Protein AF-A0A9X7NI69-F1 (afdb_monomer_lite)

Radius of gyration: 14.6 Å; chains: 1; bounding box: 35×14×39 Å

Foldseek 3Di:
DPVVLLVLLVVLLVVLVVLLVCCVVCVVVCCVPPNPVSSVVSVVSSVVSNVSSVVSVVVVPPDD

Sequence (64 aa):
MNYGRLITAILFLWMTSALFKYGNQNYEALKADFGLLAPLMCFIAGVLLGCSAIILLIKSFRKS

Secondary structure (DSSP, 8-state):
--HHHHHHHHHHHHHHHHHHHHHHHTHHHHHHHHTTHHHHHHHHHHHHHHHHHHHHHHHHHS--

Structure (mmCIF, N/CA/C/O backbone):
data_AF-A0A9X7NI69-F1
#
_entry.id   AF-A0A9X7NI69-F1
#
loop_
_atom_site.group_PDB
_atom_site.id
_atom_site.type_symbol
_atom_site.label_atom_id
_atom_site.label_alt_id
_atom_site.label_comp_id
_atom_site.label_asym_id
_atom_site.label_entity_id
_atom_site.label_seq_id
_atom_site.pdbx_PDB_ins_code
_atom_site.Cartn_x
_atom_site.Cartn_y
_atom_site.Cartn_z
_atom_site.occupancy
_atom_site.B_iso_or_equiv
_atom_site.auth_seq_id
_atom_site.auth_comp_id
_atom_site.auth_asym_id
_atom_site.auth_atom_id
_atom_site.pdbx_PDB_model_num
ATOM 1 N N . MET A 1 1 ? -16.992 -3.505 19.394 1.00 61.53 1 MET A N 1
ATOM 2 C CA . MET A 1 1 ? -15.936 -3.536 18.356 1.00 61.53 1 MET A CA 1
ATOM 3 C C . MET A 1 1 ? -16.443 -4.381 17.210 1.00 61.53 1 MET A C 1
ATOM 5 O O . MET A 1 1 ? -16.979 -5.452 17.465 1.00 61.53 1 MET A O 1
ATOM 9 N N . ASN A 1 2 ? -16.347 -3.891 15.976 1.00 78.62 2 ASN A N 1
ATOM 10 C CA . ASN A 1 2 ? -16.845 -4.622 14.813 1.00 78.62 2 ASN A CA 1
ATOM 11 C C . ASN A 1 2 ? -15.679 -5.374 14.151 1.00 78.62 2 ASN A C 1
ATOM 13 O O . ASN A 1 2 ? -14.953 -4.809 13.333 1.00 78.62 2 ASN A O 1
ATOM 17 N N . TYR A 1 3 ? -15.479 -6.635 14.550 1.00 79.88 3 TYR A N 1
ATOM 18 C CA . TYR A 1 3 ? -14.333 -7.456 14.136 1.00 79.88 3 TYR A CA 1
ATOM 19 C C . TYR A 1 3 ? -14.191 -7.584 12.615 1.00 79.88 3 TYR A C 1
ATOM 21 O O . TYR A 1 3 ? -13.068 -7.591 12.120 1.00 79.88 3 TYR A O 1
ATOM 29 N N . GLY A 1 4 ? -15.298 -7.583 11.862 1.00 83.19 4 GLY A N 1
ATOM 30 C CA . GLY A 1 4 ? -15.254 -7.601 10.397 1.00 83.19 4 GLY A CA 1
ATOM 31 C C . GLY A 1 4 ? -14.494 -6.402 9.826 1.00 83.19 4 GLY A C 1
ATOM 32 O O . GLY A 1 4 ? -13.570 -6.571 9.039 1.00 83.19 4 GLY A O 1
ATOM 33 N N . ARG A 1 5 ? -14.794 -5.188 10.307 1.00 84.88 5 ARG A N 1
ATOM 34 C CA . ARG A 1 5 ? -14.096 -3.959 9.885 1.00 84.88 5 ARG A CA 1
ATOM 35 C C . ARG A 1 5 ? -12.625 -3.946 10.294 1.00 84.88 5 ARG A C 1
ATOM 37 O O . ARG A 1 5 ? -11.802 -3.417 9.553 1.00 84.88 5 ARG A O 1
ATOM 44 N N . LEU A 1 6 ? -12.302 -4.523 11.454 1.00 86.00 6 LEU A N 1
ATOM 45 C CA . LEU A 1 6 ? -10.922 -4.659 11.924 1.00 86.00 6 LEU A CA 1
ATOM 46 C C . LEU A 1 6 ? -10.104 -5.555 10.983 1.00 86.00 6 LEU A C 1
ATOM 48 O O . LEU A 1 6 ? -9.032 -5.156 10.540 1.00 86.00 6 LEU A O 1
ATOM 52 N N . ILE A 1 7 ? -10.634 -6.736 10.649 1.00 89.38 7 ILE A N 1
ATOM 53 C CA . ILE A 1 7 ? -9.981 -7.697 9.752 1.00 89.38 7 ILE A CA 1
ATOM 54 C C . ILE A 1 7 ? -9.786 -7.072 8.371 1.00 89.38 7 ILE A C 1
ATOM 56 O O . ILE A 1 7 ? -8.686 -7.129 7.825 1.00 89.38 7 ILE A O 1
ATOM 60 N N . THR A 1 8 ? -10.808 -6.400 7.830 1.00 87.75 8 THR A N 1
ATOM 61 C CA . THR A 1 8 ? -10.685 -5.694 6.549 1.00 87.75 8 THR A CA 1
ATOM 62 C C . THR A 1 8 ? -9.601 -4.618 6.604 1.00 87.75 8 THR A C 1
ATOM 64 O O . THR A 1 8 ? -8.779 -4.543 5.700 1.00 87.75 8 THR A O 1
ATOM 67 N N . ALA A 1 9 ? -9.530 -3.818 7.669 1.00 87.88 9 ALA A N 1
ATOM 68 C CA . ALA A 1 9 ? -8.494 -2.796 7.786 1.00 87.88 9 ALA A CA 1
ATOM 69 C C . ALA A 1 9 ? -7.074 -3.390 7.817 1.00 87.88 9 ALA A C 1
ATOM 71 O O . ALA A 1 9 ? -6.179 -2.868 7.156 1.00 87.88 9 ALA A O 1
ATOM 72 N N . ILE A 1 10 ? -6.877 -4.505 8.529 1.00 90.38 10 ILE A N 1
ATOM 73 C CA . ILE A 1 10 ? -5.589 -5.212 8.587 1.00 90.38 10 ILE A CA 1
ATOM 74 C C . ILE A 1 10 ? -5.207 -5.767 7.207 1.00 90.38 10 ILE A C 1
ATOM 76 O O . ILE A 1 10 ? -4.062 -5.607 6.786 1.00 90.38 10 ILE A O 1
ATOM 80 N N . LEU A 1 11 ? -6.158 -6.353 6.471 1.00 90.62 11 LEU A N 1
ATOM 81 C CA . LEU A 1 11 ? -5.925 -6.841 5.107 1.00 90.62 11 LEU A CA 1
ATOM 82 C C . LEU A 1 11 ? -5.515 -5.709 4.154 1.00 90.62 11 LEU A C 1
ATOM 84 O O . LEU A 1 11 ? -4.582 -5.876 3.372 1.00 90.62 11 LEU A O 1
ATOM 88 N N . PHE A 1 12 ? -6.157 -4.540 4.248 1.00 89.38 12 PHE A N 1
ATOM 89 C CA . PHE A 1 12 ? -5.796 -3.373 3.437 1.00 89.38 12 PHE A CA 1
ATOM 90 C C . PHE A 1 12 ? -4.410 -2.818 3.794 1.00 89.38 12 PHE A C 1
ATOM 92 O O . PHE A 1 12 ? -3.655 -2.456 2.889 1.00 89.38 12 PHE A O 1
ATOM 99 N N . LEU A 1 13 ? -4.035 -2.791 5.080 1.00 90.06 13 LEU A N 1
ATOM 100 C CA . LEU A 1 13 ? -2.674 -2.421 5.493 1.00 90.06 13 LEU A CA 1
ATOM 101 C C . LEU A 1 13 ? -1.638 -3.390 4.924 1.00 90.06 13 LEU A C 1
ATOM 103 O O . LEU A 1 13 ? -0.632 -2.955 4.367 1.00 90.06 13 LEU A O 1
ATOM 107 N N . TRP A 1 14 ? -1.905 -4.692 5.008 1.00 90.81 14 TRP A N 1
ATOM 108 C CA . TRP A 1 14 ? -1.001 -5.714 4.493 1.00 90.81 14 TRP A CA 1
ATOM 109 C C . TRP A 1 14 ? -0.823 -5.611 2.972 1.00 90.81 14 TRP A C 1
ATOM 111 O O . TRP A 1 14 ? 0.306 -5.608 2.478 1.00 90.81 14 TRP A O 1
ATOM 121 N N . MET A 1 15 ? -1.923 -5.419 2.236 1.00 87.44 15 MET A N 1
ATOM 122 C CA . MET A 1 15 ? -1.910 -5.212 0.784 1.00 87.44 15 MET A CA 1
ATOM 123 C C . MET A 1 15 ? -1.118 -3.956 0.394 1.00 87.44 15 MET A C 1
ATOM 125 O O . MET A 1 15 ? -0.339 -3.980 -0.556 1.00 87.44 15 MET A O 1
ATOM 129 N N . THR A 1 16 ? -1.272 -2.874 1.161 1.00 88.56 16 THR A N 1
ATOM 130 C CA . THR A 1 16 ? -0.535 -1.618 0.967 1.00 88.56 16 THR A CA 1
ATOM 131 C C . THR A 1 16 ? 0.973 -1.834 1.107 1.00 88.56 16 THR A C 1
ATOM 133 O O . THR A 1 16 ? 1.742 -1.454 0.224 1.00 88.56 16 THR A O 1
ATOM 136 N N . SER A 1 17 ? 1.411 -2.495 2.183 1.00 85.25 17 SER A N 1
ATOM 137 C CA . SER A 1 17 ? 2.826 -2.812 2.405 1.00 85.25 17 SER A CA 1
ATOM 138 C C . SER A 1 17 ? 3.400 -3.727 1.321 1.00 85.25 17 SER A C 1
ATOM 140 O O . SER A 1 17 ? 4.533 -3.519 0.886 1.00 85.25 17 SER A O 1
ATOM 142 N N . ALA A 1 18 ? 2.624 -4.709 0.853 1.00 87.00 18 ALA A N 1
ATOM 143 C CA . ALA A 1 18 ? 3.024 -5.591 -0.240 1.00 87.00 18 ALA A CA 1
ATOM 144 C C . ALA A 1 18 ? 3.210 -4.822 -1.559 1.00 87.00 18 ALA A C 1
ATOM 146 O O . ALA A 1 18 ? 4.219 -5.016 -2.233 1.00 87.00 18 ALA A O 1
ATOM 147 N N . LEU A 1 19 ? 2.295 -3.904 -1.886 1.00 85.00 19 LEU A N 1
ATOM 148 C CA . LEU A 1 19 ? 2.369 -3.042 -3.071 1.00 85.00 19 LEU A CA 1
ATOM 149 C C . LEU A 1 19 ? 3.611 -2.147 -3.066 1.00 85.00 19 LEU A C 1
ATOM 151 O O . LEU A 1 19 ? 4.330 -2.096 -4.063 1.00 85.00 19 LEU A O 1
ATOM 155 N N . PHE A 1 20 ? 3.906 -1.492 -1.941 1.00 84.81 20 PHE A N 1
ATOM 156 C CA . PHE A 1 20 ? 5.112 -0.671 -1.814 1.00 84.81 20 PHE A CA 1
ATOM 157 C C . PHE A 1 20 ? 6.391 -1.506 -1.905 1.00 84.81 20 PHE A C 1
ATOM 159 O O . PHE A 1 20 ? 7.327 -1.125 -2.607 1.00 84.81 20 PHE A O 1
ATOM 166 N N . LYS A 1 21 ? 6.429 -2.669 -1.244 1.00 87.06 21 LYS A N 1
ATOM 167 C CA . LYS A 1 21 ? 7.578 -3.578 -1.307 1.00 87.06 21 LYS A CA 1
ATOM 168 C C . LYS A 1 21 ? 7.804 -4.093 -2.729 1.00 87.06 21 LYS A C 1
ATOM 170 O O . LYS A 1 21 ? 8.936 -4.056 -3.201 1.00 87.06 21 LYS A O 1
ATOM 175 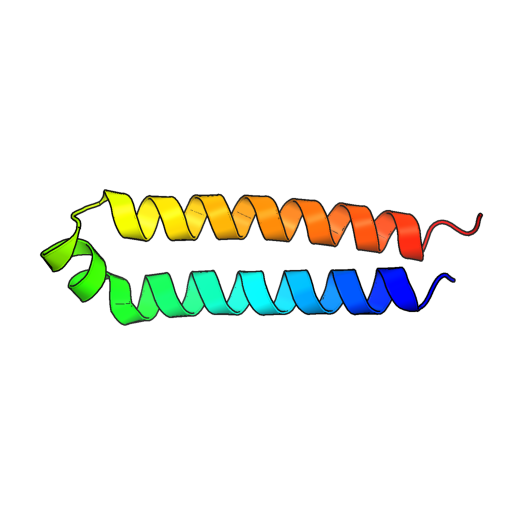N N . TYR A 1 22 ? 6.745 -4.518 -3.417 1.00 84.69 22 TYR A N 1
ATOM 176 C CA . TYR A 1 22 ? 6.810 -4.993 -4.798 1.00 84.69 22 TYR A CA 1
ATOM 177 C C . TYR A 1 22 ? 7.270 -3.890 -5.754 1.00 84.69 22 TYR A C 1
ATOM 179 O O . TYR A 1 22 ? 8.186 -4.115 -6.542 1.00 84.69 22 TYR A O 1
ATOM 187 N N . GLY A 1 23 ? 6.681 -2.694 -5.651 1.00 83.38 23 GLY A N 1
ATOM 188 C CA . GLY A 1 23 ? 7.060 -1.543 -6.468 1.00 83.38 23 GLY A CA 1
ATOM 189 C C . GLY A 1 23 ? 8.511 -1.110 -6.248 1.00 83.38 23 GLY A C 1
ATOM 190 O O . GLY A 1 23 ? 9.166 -0.710 -7.200 1.00 83.38 23 GLY A O 1
ATOM 191 N N . ASN A 1 24 ? 9.035 -1.241 -5.025 1.00 84.12 24 ASN A N 1
ATOM 192 C CA . ASN A 1 24 ? 10.430 -0.930 -4.712 1.00 84.12 24 ASN A CA 1
ATOM 193 C C . ASN A 1 24 ? 11.406 -2.015 -5.196 1.00 84.12 24 ASN A C 1
ATOM 195 O O . ASN A 1 24 ? 12.420 -1.701 -5.806 1.00 84.12 24 ASN A O 1
ATOM 199 N N . GLN A 1 25 ? 11.114 -3.294 -4.937 1.00 87.25 25 GLN A N 1
ATOM 200 C CA . GLN A 1 25 ? 11.993 -4.406 -5.329 1.00 87.25 25 GLN A CA 1
ATOM 201 C C . GLN A 1 25 ? 12.083 -4.573 -6.845 1.00 87.25 25 GLN A C 1
ATOM 203 O O . GLN A 1 25 ? 13.138 -4.921 -7.361 1.00 87.25 25 GLN A O 1
ATOM 208 N N . ASN A 1 26 ? 10.989 -4.299 -7.549 1.00 84.06 26 ASN A N 1
ATOM 209 C CA . ASN A 1 26 ? 10.924 -4.406 -9.000 1.00 84.06 26 ASN A CA 1
ATOM 210 C C . ASN A 1 26 ? 10.992 -3.029 -9.674 1.00 84.06 26 ASN A C 1
ATOM 212 O O . ASN A 1 26 ? 10.658 -2.917 -10.847 1.00 84.06 26 ASN A O 1
ATOM 216 N N . TYR A 1 27 ? 11.410 -1.980 -8.955 1.00 79.62 27 TYR A N 1
ATOM 217 C CA . TYR A 1 27 ? 11.379 -0.597 -9.439 1.00 79.62 27 TYR A CA 1
ATOM 218 C C . TYR A 1 27 ? 12.063 -0.438 -10.798 1.00 79.62 27 TYR A C 1
ATOM 220 O O . TYR A 1 27 ? 11.496 0.169 -11.702 1.00 79.62 27 TYR A O 1
ATOM 228 N N . GLU A 1 28 ? 13.253 -1.018 -10.965 1.00 80.19 28 GLU A N 1
ATOM 229 C CA . GLU A 1 28 ? 14.001 -0.918 -12.221 1.00 80.19 28 GLU A CA 1
ATOM 230 C C . GLU A 1 28 ? 13.339 -1.690 -13.364 1.00 80.19 28 GLU A C 1
ATOM 232 O O . GLU A 1 28 ? 13.288 -1.184 -14.482 1.00 80.19 28 GLU A O 1
ATOM 237 N N . ALA A 1 29 ? 12.754 -2.856 -13.077 1.00 81.69 29 ALA A N 1
ATOM 238 C CA . ALA A 1 29 ? 12.010 -3.642 -14.059 1.00 81.69 29 ALA A CA 1
ATOM 239 C C . ALA A 1 29 ? 10.719 -2.925 -14.492 1.00 81.69 29 ALA A C 1
ATOM 241 O O . ALA A 1 29 ? 10.493 -2.713 -15.680 1.00 81.69 29 ALA A O 1
ATOM 242 N N . LEU A 1 30 ? 9.912 -2.440 -13.537 1.00 78.81 30 LEU A N 1
ATOM 243 C CA . LEU A 1 30 ? 8.704 -1.664 -13.845 1.00 78.81 30 LEU A CA 1
ATOM 244 C C . LEU A 1 30 ? 9.040 -0.370 -14.596 1.00 78.81 30 LEU A C 1
ATOM 246 O O . LEU A 1 30 ? 8.284 0.040 -15.476 1.00 78.81 30 LEU A O 1
ATOM 250 N N . LYS A 1 31 ? 10.164 0.271 -14.261 1.00 80.19 31 LYS A N 1
ATOM 251 C CA . LYS A 1 31 ? 10.646 1.465 -14.957 1.00 80.19 31 LYS A CA 1
ATOM 252 C C . LYS A 1 31 ? 11.109 1.155 -16.380 1.00 80.19 31 LYS A C 1
ATOM 254 O O . LYS A 1 31 ? 10.913 1.996 -17.252 1.00 80.19 31 LYS A O 1
ATOM 259 N N . ALA A 1 32 ? 11.705 -0.009 -16.621 1.00 82.31 32 ALA A N 1
ATOM 260 C CA . ALA A 1 32 ? 12.140 -0.423 -17.950 1.00 82.31 32 ALA A CA 1
ATOM 261 C C . ALA A 1 32 ? 10.950 -0.728 -18.878 1.00 82.31 32 ALA A C 1
ATOM 263 O O . ALA A 1 32 ? 10.947 -0.262 -20.014 1.00 82.31 32 ALA A O 1
ATOM 264 N N . ASP A 1 33 ? 9.926 -1.429 -18.381 1.00 81.50 33 ASP A N 1
ATOM 265 C CA . ASP A 1 33 ? 8.780 -1.858 -19.199 1.00 81.50 33 ASP A CA 1
ATOM 266 C C . ASP A 1 33 ? 7.702 -0.774 -19.372 1.00 81.50 33 ASP A C 1
ATOM 268 O O . ASP A 1 33 ? 7.097 -0.647 -20.436 1.00 81.50 33 ASP A O 1
ATOM 272 N N . PHE A 1 34 ? 7.449 0.028 -18.332 1.00 78.75 34 PHE A N 1
ATOM 273 C CA . PHE A 1 34 ? 6.327 0.979 -18.289 1.00 78.75 34 PHE A CA 1
ATOM 274 C C . PHE A 1 34 ? 6.751 2.415 -17.948 1.00 78.75 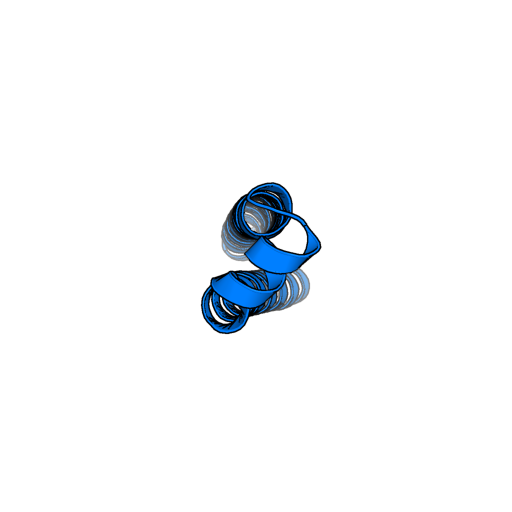34 PHE A C 1
ATOM 276 O O . PHE A 1 34 ? 5.905 3.296 -17.756 1.00 78.75 34 PHE A O 1
ATOM 283 N N . GLY A 1 35 ? 8.056 2.679 -17.847 1.00 79.94 35 GLY A N 1
ATOM 284 C CA . GLY A 1 35 ? 8.570 3.983 -17.447 1.00 79.94 35 GLY A CA 1
ATOM 285 C C . GLY A 1 35 ? 8.217 4.343 -16.001 1.00 79.94 35 GLY A C 1
ATOM 286 O O . GLY A 1 35 ? 7.900 3.50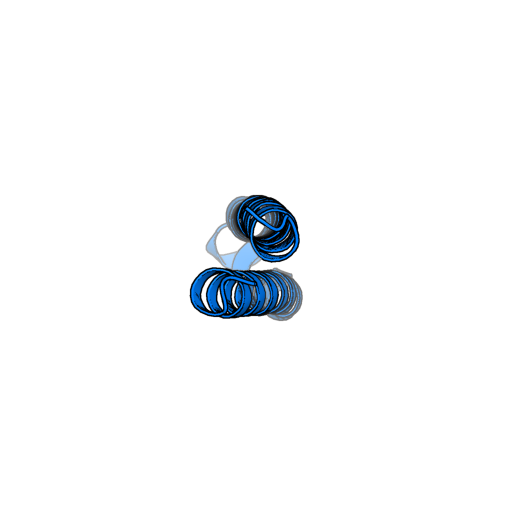5 -15.159 1.00 79.94 35 GLY A O 1
ATOM 287 N N . LEU A 1 36 ? 8.235 5.642 -15.698 1.00 79.44 36 LEU A N 1
ATOM 288 C CA . LEU A 1 36 ? 7.920 6.151 -14.356 1.00 79.44 36 LEU A CA 1
ATOM 289 C C . LEU A 1 36 ? 6.453 5.931 -13.939 1.00 79.44 36 LEU A C 1
ATOM 291 O O . LEU A 1 36 ? 6.114 6.116 -12.771 1.00 79.44 36 LEU A O 1
ATOM 295 N N . LEU A 1 37 ? 5.586 5.546 -14.881 1.00 81.00 37 LEU A N 1
ATOM 296 C CA . LEU A 1 37 ? 4.147 5.430 -14.673 1.00 81.00 37 LEU A CA 1
ATOM 297 C C . LEU A 1 37 ? 3.802 4.292 -13.706 1.00 81.00 37 LEU A C 1
ATOM 299 O O . LEU A 1 37 ? 3.022 4.479 -12.780 1.00 81.00 37 LEU A O 1
ATOM 303 N N . ALA A 1 38 ? 4.408 3.120 -13.878 1.00 80.00 38 ALA A N 1
ATOM 304 C CA . ALA A 1 38 ? 4.105 1.951 -13.062 1.00 80.00 38 ALA A CA 1
ATOM 305 C C . ALA A 1 38 ? 4.499 2.095 -11.573 1.00 80.00 38 ALA A C 1
ATOM 307 O O . ALA A 1 38 ? 3.643 1.843 -10.720 1.00 80.00 38 ALA A O 1
ATOM 308 N N . PRO A 1 39 ? 5.708 2.572 -11.206 1.00 79.69 39 PRO A N 1
ATOM 309 C CA . PRO A 1 39 ? 6.017 2.847 -9.803 1.00 79.69 39 PRO A CA 1
ATOM 310 C C . PRO A 1 39 ? 5.155 3.977 -9.214 1.00 79.69 39 PRO A C 1
ATOM 312 O O . PRO A 1 39 ? 4.778 3.904 -8.043 1.00 79.69 39 PRO A O 1
ATOM 315 N N . LEU A 1 40 ? 4.768 4.980 -10.016 1.00 83.69 40 LEU A N 1
ATOM 316 C CA . LEU A 1 40 ? 3.828 6.025 -9.594 1.00 83.69 40 LEU A CA 1
ATOM 317 C C . LEU A 1 40 ? 2.439 5.441 -9.282 1.00 83.69 40 LEU A C 1
ATOM 319 O O . LEU A 1 40 ? 1.846 5.771 -8.256 1.00 83.69 40 LEU A O 1
ATOM 323 N N . MET A 1 41 ? 1.939 4.529 -10.118 1.00 84.12 41 MET A N 1
ATOM 324 C CA . MET A 1 41 ? 0.665 3.839 -9.895 1.00 84.12 41 MET A CA 1
ATOM 325 C C . MET A 1 41 ? 0.704 2.956 -8.643 1.00 84.12 41 MET A C 1
ATOM 327 O O . MET A 1 41 ? -0.253 2.970 -7.868 1.00 84.12 41 MET A O 1
ATOM 331 N N . CYS A 1 42 ? 1.813 2.249 -8.383 1.00 85.00 42 CYS A N 1
ATOM 332 C CA . CYS A 1 42 ? 1.996 1.503 -7.133 1.00 85.00 42 CYS A CA 1
ATOM 333 C C . CYS A 1 42 ? 1.979 2.424 -5.905 1.00 85.00 42 CYS A C 1
ATOM 335 O O . CYS A 1 42 ? 1.367 2.076 -4.894 1.00 85.00 42 CYS A O 1
AT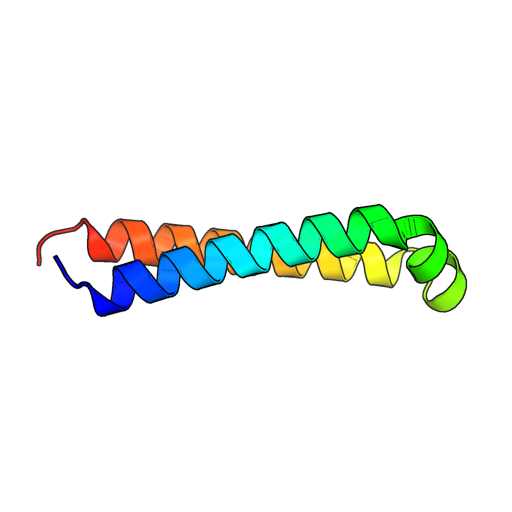OM 337 N N . PHE A 1 43 ? 2.595 3.607 -5.999 1.00 84.06 43 PHE A N 1
ATOM 338 C CA . PHE A 1 43 ? 2.578 4.599 -4.925 1.00 84.06 43 PHE A CA 1
ATOM 339 C C . PHE A 1 43 ? 1.160 5.124 -4.657 1.00 84.06 43 PHE A C 1
ATOM 341 O O . PHE A 1 43 ? 0.695 5.086 -3.518 1.00 84.06 43 PHE A O 1
ATOM 348 N N . ILE A 1 44 ? 0.439 5.546 -5.701 1.00 89.44 44 ILE A N 1
ATOM 349 C CA . ILE A 1 44 ? -0.938 6.054 -5.589 1.00 89.44 44 ILE A CA 1
ATOM 350 C C . ILE A 1 44 ? -1.873 4.976 -5.021 1.00 89.44 44 ILE A C 1
ATOM 352 O O . ILE A 1 44 ? -2.639 5.251 -4.096 1.00 89.44 44 ILE A O 1
ATOM 356 N N . ALA A 1 45 ? -1.785 3.742 -5.526 1.00 88.38 45 ALA A N 1
ATOM 357 C CA . ALA A 1 45 ? -2.587 2.623 -5.035 1.00 88.38 45 ALA A CA 1
ATOM 358 C C . ALA A 1 45 ? -2.302 2.324 -3.556 1.00 88.38 45 ALA A C 1
ATOM 360 O O . ALA A 1 45 ? -3.236 2.145 -2.773 1.00 88.38 45 ALA A O 1
ATOM 361 N N . GLY A 1 46 ? -1.028 2.335 -3.152 1.00 88.81 4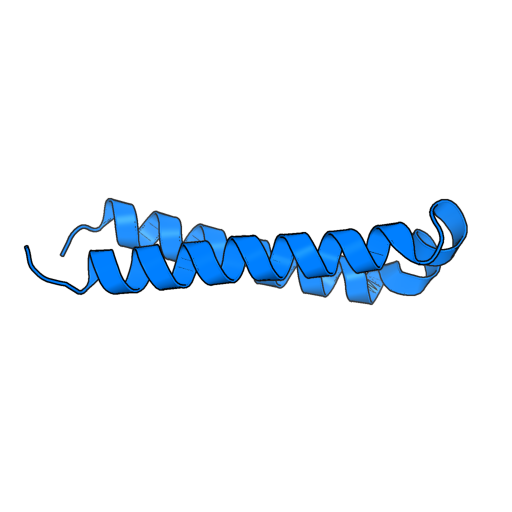6 GLY A N 1
ATOM 362 C CA . GLY A 1 46 ? -0.636 2.165 -1.757 1.00 88.81 46 GLY A CA 1
ATOM 363 C C . GLY A 1 46 ? -1.204 3.259 -0.847 1.00 88.81 46 GLY A C 1
ATOM 364 O O . GLY A 1 46 ? -1.769 2.955 0.202 1.00 88.81 46 GLY A O 1
ATOM 365 N N . VAL A 1 47 ? -1.141 4.529 -1.258 1.00 89.94 47 VAL A N 1
ATOM 366 C CA . VAL A 1 47 ? -1.709 5.648 -0.484 1.00 89.94 47 VAL A CA 1
ATOM 367 C C . VAL A 1 47 ? -3.229 5.508 -0.328 1.00 89.94 47 VAL A C 1
ATOM 369 O O . VAL A 1 47 ? -3.742 5.628 0.786 1.00 89.94 47 VAL A O 1
ATOM 372 N N . LEU A 1 48 ? -3.958 5.196 -1.405 1.00 91.81 48 LEU A N 1
ATOM 373 C CA . LEU A 1 48 ? -5.419 5.042 -1.369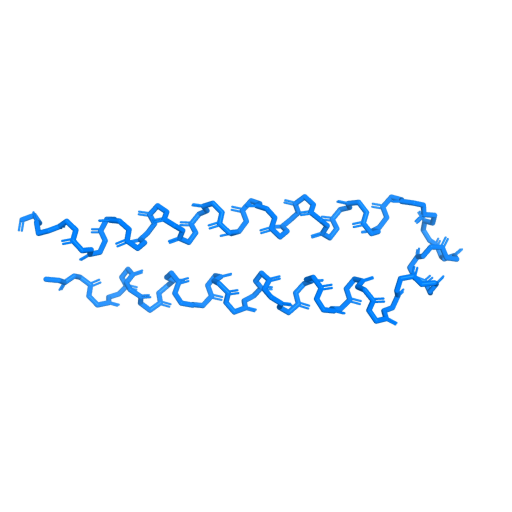 1.00 91.81 48 LEU A CA 1
ATOM 374 C C . LEU A 1 48 ? -5.868 3.884 -0.463 1.00 91.81 48 LEU A C 1
ATOM 376 O O . LEU A 1 48 ? -6.802 4.037 0.336 1.00 91.81 48 LEU A O 1
ATOM 380 N N . LEU A 1 49 ? -5.197 2.733 -0.560 1.00 90.44 49 LEU A N 1
ATOM 381 C CA . LEU A 1 49 ? -5.468 1.574 0.293 1.00 90.44 49 LEU A CA 1
ATOM 382 C C . LEU A 1 49 ? -5.115 1.860 1.761 1.00 90.44 49 LEU A C 1
ATOM 384 O O . LEU A 1 49 ? -5.901 1.522 2.649 1.00 90.44 49 LEU A O 1
ATOM 388 N N . GLY A 1 50 ? -4.005 2.559 2.018 1.00 90.00 50 GLY A N 1
ATOM 389 C CA . GLY A 1 50 ? -3.601 2.999 3.353 1.00 90.00 50 GLY A CA 1
ATOM 390 C C . GLY A 1 50 ? -4.621 3.941 3.999 1.00 90.00 50 GLY A C 1
ATOM 391 O O . GLY A 1 50 ? -5.053 3.703 5.129 1.00 90.00 50 GLY A O 1
ATOM 392 N N . CYS A 1 51 ? -5.090 4.964 3.276 1.00 91.19 51 CYS A N 1
ATOM 393 C CA . CYS A 1 51 ? -6.148 5.860 3.756 1.00 91.19 51 CYS A CA 1
ATOM 394 C C . CYS A 1 51 ? -7.443 5.098 4.078 1.00 91.19 51 CYS A C 1
ATOM 396 O O . CYS A 1 51 ? -8.064 5.328 5.119 1.00 91.19 51 CYS A O 1
ATOM 398 N N . SER A 1 52 ? -7.828 4.150 3.220 1.00 88.50 52 SER A N 1
ATOM 399 C CA . SER A 1 52 ? -9.021 3.318 3.416 1.00 88.50 52 SER A CA 1
ATOM 400 C C . SER A 1 52 ? -8.910 2.440 4.668 1.00 88.50 52 SER A C 1
ATOM 402 O O . SER A 1 52 ? -9.859 2.355 5.453 1.00 88.50 52 SER A O 1
ATOM 404 N N . ALA A 1 53 ? -7.736 1.849 4.911 1.00 90.31 53 ALA A N 1
ATOM 405 C CA . ALA A 1 53 ? -7.462 1.085 6.122 1.00 90.31 53 ALA A CA 1
ATOM 406 C C . ALA A 1 53 ? -7.572 1.934 7.395 1.00 90.31 53 ALA A C 1
ATOM 408 O O . ALA A 1 53 ? -8.202 1.501 8.360 1.00 90.31 53 ALA A O 1
ATOM 409 N N . ILE A 1 54 ? -7.010 3.149 7.398 1.00 89.56 54 ILE A N 1
ATOM 410 C CA . ILE A 1 54 ? -7.066 4.066 8.548 1.00 89.56 54 ILE A CA 1
ATOM 411 C C . ILE A 1 54 ? -8.522 4.405 8.892 1.00 89.56 54 ILE A C 1
ATOM 413 O O . ILE A 1 54 ? -8.921 4.329 10.055 1.00 89.56 54 ILE A O 1
ATOM 417 N N . ILE A 1 55 ? -9.349 4.712 7.889 1.00 90.25 55 ILE A N 1
ATOM 418 C CA . ILE A 1 55 ? -10.775 5.007 8.093 1.00 90.25 55 ILE A CA 1
ATOM 419 C C . ILE A 1 55 ? -11.506 3.794 8.686 1.00 90.25 55 ILE A C 1
ATOM 421 O O . ILE A 1 55 ? -12.312 3.947 9.608 1.00 90.25 55 ILE A O 1
ATOM 425 N N . LEU A 1 56 ? -11.236 2.588 8.177 1.00 89.25 56 LEU A N 1
ATOM 426 C CA . LEU A 1 56 ? -11.840 1.354 8.685 1.00 89.25 56 LEU A CA 1
ATOM 427 C C . LEU A 1 56 ? -11.393 1.039 10.117 1.00 89.25 56 LEU A C 1
ATOM 429 O O . LEU A 1 56 ? -12.232 0.652 10.930 1.00 89.25 56 LEU A O 1
ATOM 433 N N . LEU A 1 57 ? -10.122 1.275 10.452 1.00 89.50 57 LEU A N 1
ATOM 434 C CA . LEU A 1 57 ? -9.586 1.168 11.812 1.00 89.50 57 LEU A CA 1
ATOM 435 C C . LEU A 1 57 ? -10.310 2.117 12.766 1.00 89.50 57 LEU A C 1
ATOM 437 O O . LEU A 1 57 ? -10.869 1.668 13.767 1.00 89.50 57 LEU A O 1
ATOM 441 N N . ILE A 1 58 ? -10.392 3.406 12.423 1.00 88.81 58 ILE A N 1
ATOM 442 C CA . ILE A 1 58 ? -11.093 4.412 13.236 1.00 88.81 58 ILE A CA 1
ATOM 443 C C . ILE A 1 58 ? -12.561 4.015 13.436 1.00 88.81 58 ILE A C 1
ATOM 445 O O . ILE A 1 58 ? -13.069 4.072 14.555 1.00 88.81 58 ILE A O 1
ATOM 449 N N . LYS A 1 59 ? -13.244 3.555 12.380 1.00 85.38 59 LYS A N 1
ATOM 450 C CA . LYS A 1 59 ? -14.634 3.067 12.456 1.00 85.38 59 LYS A CA 1
ATOM 451 C C . LYS A 1 59 ? -14.789 1.757 13.231 1.00 85.38 59 LYS A C 1
ATOM 453 O O . LYS A 1 59 ? -15.895 1.461 13.672 1.00 85.38 59 LYS A O 1
ATOM 458 N N . SER A 1 60 ? -13.738 0.951 13.348 1.00 84.31 60 SER A N 1
ATOM 459 C CA . SER A 1 60 ? -13.751 -0.306 14.104 1.00 84.31 60 SER A CA 1
ATOM 460 C C . SER A 1 60 ? -13.593 -0.065 15.610 1.00 84.31 60 SER A C 1
ATOM 462 O O . SER A 1 60 ? -14.228 -0.751 16.420 1.00 84.31 60 SER A O 1
ATOM 464 N N . PHE A 1 61 ? -12.792 0.946 15.973 1.00 82.38 61 PHE A N 1
ATOM 465 C CA . PHE A 1 61 ? -12.544 1.364 17.355 1.00 82.38 61 PHE A CA 1
ATOM 466 C C . PHE A 1 61 ? -13.544 2.387 17.891 1.00 82.38 61 PHE A C 1
ATOM 468 O O . PHE A 1 61 ? -13.788 2.408 19.098 1.00 82.38 61 PHE A O 1
ATOM 475 N N . ARG A 1 62 ? -14.179 3.197 17.033 1.00 80.31 62 ARG A N 1
ATOM 476 C CA . ARG A 1 62 ? -15.378 3.939 17.436 1.00 80.31 62 ARG A CA 1
ATOM 477 C C . ARG A 1 62 ? -16.475 2.931 17.755 1.00 80.31 62 ARG A C 1
ATOM 479 O O . ARG A 1 62 ? -17.091 2.352 16.863 1.00 80.31 62 ARG A O 1
ATOM 486 N N . LYS A 1 63 ? -16.680 2.718 19.053 1.00 56.50 63 LYS A N 1
ATOM 487 C CA . LYS A 1 63 ? -17.867 2.092 19.631 1.00 56.50 63 LYS A CA 1
ATOM 488 C C . LYS A 1 63 ? -19.074 2.862 19.078 1.00 56.50 63 LYS A C 1
ATOM 490 O O . LYS A 1 63 ? -19.210 4.049 19.362 1.00 56.50 63 LYS A O 1
ATOM 495 N N . SER A 1 64 ? -19.844 2.220 18.201 1.00 50.88 64 SER A N 1
ATOM 496 C CA . SER A 1 64 ? -21.239 2.609 17.995 1.00 50.88 64 SER A CA 1
ATOM 497 C C . SER A 1 64 ? -22.069 2.045 19.132 1.00 50.88 64 SER A C 1
ATOM 499 O O . SER A 1 64 ? -21.649 0.997 19.683 1.00 50.88 64 SER A O 1
#

pLDDT: mean 84.14, std 7.35, range [50.88, 91.81]